Protein AF-A0A2N6VLC1-F1 (afdb_monomer)

Foldseek 3Di:
DVVVVVVVVVVVVCCCVPPPPNPVVCVVVVVVVVVVCPDVVNVVVVVVVCVVCVVCVVVVVVVCVVCVVVVVVVVVVVVVVVVVVVVVVVVVVVVVVVPDPDDDDDPPPPPDDPPPPDDDDDDDDD

Solvent-accessible surface area (backbone atoms only — not comparable to full-atom values): 7807 Å² total; per-residue (Å²): 114,69,73,57,54,55,49,52,52,49,49,54,54,49,44,62,77,67,41,91,74,42,74,76,56,45,62,64,48,46,59,54,47,53,59,53,62,69,34,67,73,47,47,58,51,48,52,57,47,47,57,61,43,65,80,38,43,69,63,48,52,50,54,43,66,72,44,44,61,65,50,49,54,55,50,48,54,54,45,54,55,48,50,49,51,50,52,48,54,50,48,56,53,50,58,63,66,72,72,69,90,82,80,92,73,81,96,74,77,85,81,72,76,82,73,77,91,66,88,88,81,85,83,83,88,133

Organism: NCBI:txid170994

Secondary structure (DSSP, 8-state):
-HHHHHHHHHHHHHHHHH-TTTTTTHHHHHHHHHHHHTSHHHHHHHHHHHHHHHHHHHHHHHHHHHHHHHHHHHHHHHHHHHHHHHHHHHHHHHHHHS----------------------------

pLDDT: mean 71.71, std 16.1, range [36.75, 90.88]

Radius of gyration: 28.07 Å; Cα contacts (8 Å, |Δi|>4): 5; chains: 1; bounding box: 86×46×47 Å

Mean predicted aligned error: 16.7 Å

Sequence (126 aa):
MKKRLVLLAGIGIGFVLGSRAGRQSYENLKRQATNLWNDPKVQDGIETAREQIGEKAPAVAQAVKDKAPVVVDKVKEATDAGVAKAKEATNDVKAKVENDPKSEVPDDVVSDPASPMDEEGPAPTK

Structure (mmCIF, N/CA/C/O backbone):
data_AF-A0A2N6VLC1-F1
#
_entry.id   AF-A0A2N6VLC1-F1
#
loop_
_atom_site.group_PDB
_atom_site.id
_atom_site.type_symbol
_atom_site.label_atom_id
_atom_site.label_alt_id
_atom_site.label_comp_id
_atom_site.label_asym_id
_atom_site.label_entity_id
_atom_site.label_seq_id
_atom_site.pdbx_PDB_ins_code
_atom_site.Cartn_x
_atom_site.Cartn_y
_atom_site.Cartn_z
_atom_site.occupancy
_atom_site.B_iso_or_equiv
_atom_site.auth_seq_id
_atom_site.auth_comp_id
_atom_site.auth_asym_id
_atom_site.auth_atom_id
_atom_site.pdbx_PDB_model_num
ATOM 1 N N . MET A 1 1 ? -17.628 5.639 -11.386 1.00 65.06 1 MET A N 1
ATOM 2 C CA . MET A 1 1 ? -16.384 6.179 -10.777 1.00 65.06 1 MET A CA 1
ATOM 3 C C . MET A 1 1 ? -15.671 5.180 -9.851 1.00 65.06 1 MET A C 1
ATOM 5 O O . MET A 1 1 ? -14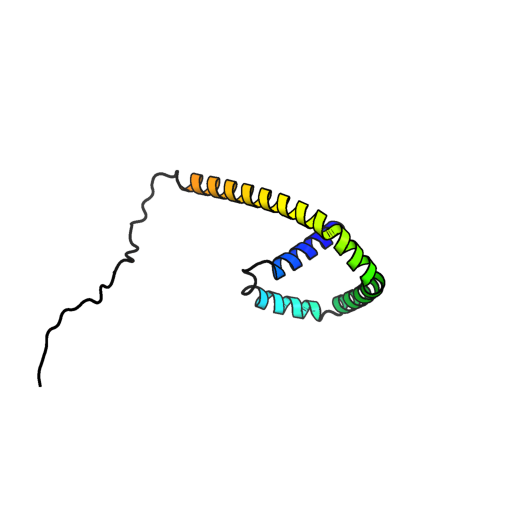.452 5.120 -9.885 1.00 65.06 1 MET A O 1
ATOM 9 N N . LYS A 1 2 ? -16.400 4.335 -9.101 1.00 67.19 2 LYS A N 1
ATOM 10 C CA . LYS A 1 2 ? -15.878 3.374 -8.099 1.00 67.19 2 LYS A CA 1
ATOM 11 C C . LYS A 1 2 ? -14.690 2.498 -8.563 1.00 67.19 2 LYS A C 1
ATOM 13 O O . LYS A 1 2 ? -13.716 2.368 -7.839 1.00 67.19 2 LYS A O 1
ATOM 18 N N . LYS A 1 3 ? -14.711 1.985 -9.803 1.00 82.38 3 LYS A N 1
ATOM 19 C CA . LYS A 1 3 ? -13.631 1.140 -10.366 1.00 82.38 3 LYS A CA 1
ATOM 20 C C . LYS A 1 3 ? -12.278 1.862 -10.498 1.00 82.38 3 LYS A C 1
ATOM 22 O O . LYS A 1 3 ? -11.238 1.236 -10.347 1.00 82.38 3 LYS A O 1
ATOM 27 N N . ARG A 1 4 ? -12.291 3.175 -10.764 1.00 83.31 4 ARG A N 1
ATOM 28 C CA . ARG A 1 4 ? -11.067 3.982 -10.914 1.00 83.31 4 ARG A CA 1
ATOM 29 C C . ARG A 1 4 ? -10.424 4.290 -9.564 1.00 83.31 4 ARG A C 1
ATOM 31 O O . ARG A 1 4 ? -9.209 4.270 -9.465 1.00 83.31 4 ARG A O 1
ATOM 38 N N . LEU A 1 5 ? -11.237 4.511 -8.529 1.00 87.06 5 LEU A N 1
ATOM 39 C CA . LEU A 1 5 ? -10.743 4.745 -7.169 1.00 87.06 5 LEU A CA 1
ATOM 40 C C . LEU A 1 5 ? -10.084 3.492 -6.586 1.00 87.06 5 LEU A C 1
ATOM 42 O O . LEU A 1 5 ? -9.005 3.593 -6.020 1.00 87.06 5 LEU A O 1
ATOM 46 N N . VAL A 1 6 ? -10.678 2.312 -6.796 1.00 86.19 6 VAL A N 1
ATOM 47 C CA . VAL A 1 6 ? -10.071 1.033 -6.382 1.00 86.19 6 VAL A CA 1
ATOM 48 C C . VAL A 1 6 ? -8.752 0.781 -7.119 1.00 86.19 6 VAL A C 1
ATOM 50 O O . VAL A 1 6 ? -7.780 0.360 -6.500 1.00 86.19 6 VAL A O 1
ATOM 53 N N . LEU A 1 7 ? -8.689 1.091 -8.420 1.00 88.56 7 LEU A N 1
ATOM 54 C CA . LEU A 1 7 ? -7.454 0.975 -9.198 1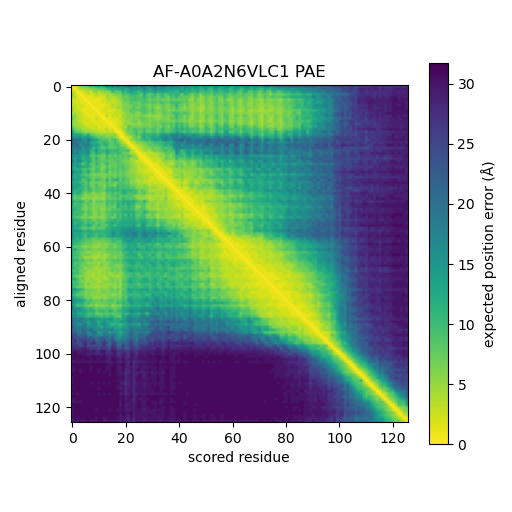.00 88.56 7 LEU A CA 1
ATOM 55 C C . LEU A 1 7 ? -6.362 1.928 -8.685 1.00 88.56 7 LEU A C 1
ATOM 57 O O . LEU A 1 7 ? -5.235 1.496 -8.476 1.00 88.56 7 LEU A O 1
ATOM 61 N N . LEU A 1 8 ? -6.693 3.199 -8.440 1.00 89.56 8 LEU A N 1
ATOM 62 C CA . LEU A 1 8 ? -5.747 4.182 -7.901 1.00 89.56 8 LEU A CA 1
ATOM 63 C C . LEU A 1 8 ? -5.272 3.816 -6.492 1.00 89.56 8 LEU A C 1
ATOM 65 O O . LEU A 1 8 ? -4.085 3.930 -6.208 1.00 89.56 8 LEU A O 1
ATOM 69 N N . ALA A 1 9 ? -6.170 3.328 -5.634 1.00 88.38 9 ALA A N 1
ATOM 70 C CA . ALA A 1 9 ? -5.810 2.834 -4.309 1.00 88.38 9 ALA A CA 1
ATOM 71 C C . ALA A 1 9 ? -4.852 1.632 -4.398 1.00 88.38 9 ALA A C 1
ATOM 73 O O . ALA A 1 9 ? -3.831 1.611 -3.715 1.00 88.38 9 ALA A O 1
ATOM 74 N N . GLY A 1 10 ? -5.133 0.673 -5.288 1.00 88.31 10 GLY A N 1
ATOM 75 C CA . GLY A 1 10 ? -4.261 -0.478 -5.537 1.00 88.31 10 GLY A CA 1
ATOM 76 C C . GLY A 1 10 ? -2.885 -0.081 -6.078 1.00 88.31 10 GLY A C 1
ATOM 77 O O . GLY A 1 10 ? -1.876 -0.601 -5.607 1.00 88.31 10 GLY A O 1
ATOM 78 N N . ILE A 1 11 ? -2.827 0.881 -7.005 1.00 88.88 11 ILE A N 1
ATOM 79 C CA . ILE A 1 11 ? -1.565 1.439 -7.516 1.00 88.88 11 ILE A CA 1
ATOM 80 C C . ILE A 1 11 ? -0.802 2.157 -6.401 1.00 88.88 11 ILE A C 1
ATOM 82 O O . ILE A 1 11 ? 0.400 1.958 -6.282 1.00 88.88 11 ILE A O 1
ATOM 86 N N . GLY A 1 12 ? -1.473 2.949 -5.561 1.00 87.06 12 GLY A N 1
ATOM 87 C CA . GLY A 1 12 ? -0.838 3.641 -4.437 1.00 87.06 12 GLY A CA 1
ATOM 88 C C . GLY A 1 12 ? -0.204 2.667 -3.444 1.00 87.06 12 GLY A C 1
ATOM 89 O O . GLY A 1 12 ? 0.966 2.814 -3.099 1.00 87.06 12 GLY A O 1
ATOM 90 N N . ILE A 1 13 ? -0.938 1.622 -3.053 1.00 85.81 13 ILE A N 1
ATOM 91 C CA . ILE A 1 13 ? -0.431 0.567 -2.162 1.00 85.81 13 ILE A CA 1
ATOM 92 C C . ILE A 1 13 ? 0.721 -0.199 -2.834 1.00 85.81 13 ILE A C 1
ATOM 94 O O . ILE A 1 13 ? 1.776 -0.383 -2.230 1.00 85.81 13 ILE A O 1
ATOM 98 N N . GLY A 1 14 ? 0.557 -0.602 -4.097 1.00 84.75 14 GLY A N 1
ATOM 99 C CA . GLY A 1 14 ? 1.580 -1.328 -4.852 1.00 84.75 14 GLY A CA 1
ATOM 100 C C . GLY A 1 14 ? 2.851 -0.512 -5.090 1.00 84.75 14 GLY A C 1
ATOM 101 O O . GLY A 1 14 ? 3.950 -1.052 -5.013 1.00 84.75 14 GLY A O 1
ATOM 102 N N . PHE A 1 15 ? 2.727 0.797 -5.312 1.00 82.00 15 PHE A N 1
ATOM 103 C CA . PHE A 1 15 ? 3.861 1.704 -5.458 1.00 82.00 15 PHE A CA 1
ATOM 104 C C . PHE A 1 15 ? 4.598 1.882 -4.133 1.00 82.00 15 PHE A C 1
ATOM 106 O O . PHE A 1 15 ? 5.821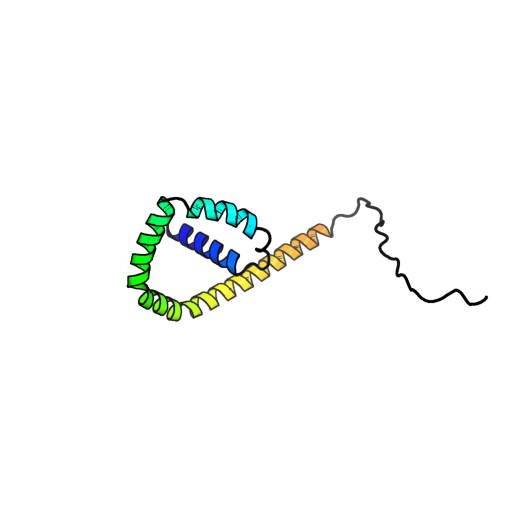 1.838 -4.114 1.00 82.00 15 PHE A O 1
ATOM 113 N N . VAL A 1 16 ? 3.892 2.019 -3.011 1.00 77.00 16 VAL A N 1
ATOM 114 C CA . VAL A 1 16 ? 4.537 2.145 -1.695 1.00 77.00 16 VAL A CA 1
ATOM 115 C C . VAL A 1 16 ? 5.301 0.870 -1.318 1.00 77.00 16 VAL A C 1
ATOM 117 O O . VAL A 1 16 ? 6.422 0.970 -0.824 1.00 77.00 16 VAL A O 1
ATOM 120 N N . LEU A 1 17 ? 4.749 -0.317 -1.600 1.00 81.19 17 LEU A N 1
ATOM 121 C CA . LEU A 1 17 ? 5.439 -1.588 -1.339 1.00 81.19 17 LEU A CA 1
ATOM 122 C C . LEU A 1 17 ? 6.523 -1.937 -2.377 1.00 81.19 17 LEU A C 1
ATOM 124 O O . LEU A 1 17 ? 7.492 -2.609 -2.032 1.00 81.19 17 LEU A O 1
ATOM 128 N N . GLY A 1 18 ? 6.369 -1.525 -3.639 1.00 74.38 18 GLY A N 1
ATOM 129 C CA . GLY A 1 18 ? 7.256 -1.911 -4.745 1.00 74.38 18 GLY A CA 1
ATOM 130 C C . GLY A 1 18 ? 8.312 -0.872 -5.132 1.00 74.38 18 GLY A C 1
ATOM 131 O O . GLY A 1 18 ? 9.296 -1.211 -5.791 1.00 74.38 18 GLY A O 1
ATOM 132 N N . SER A 1 19 ? 8.146 0.396 -4.748 1.00 72.00 19 SER A N 1
ATOM 133 C CA . SER A 1 19 ? 9.090 1.455 -5.111 1.00 72.00 19 SER A CA 1
ATOM 134 C C . SER A 1 19 ? 10.288 1.479 -4.162 1.00 72.00 19 SER A C 1
ATOM 136 O O . SER A 1 19 ? 10.203 1.777 -2.972 1.00 72.00 19 SER A O 1
ATOM 138 N N . ARG A 1 20 ? 11.472 1.224 -4.721 1.00 63.50 20 ARG A N 1
ATOM 139 C CA . ARG A 1 20 ? 12.743 1.270 -3.985 1.00 63.50 20 ARG A CA 1
ATOM 140 C C . ARG A 1 20 ? 13.117 2.680 -3.483 1.00 63.50 20 ARG A C 1
ATOM 142 O O . ARG A 1 20 ? 13.974 2.804 -2.615 1.00 63.50 20 ARG A O 1
ATOM 149 N N . ALA A 1 21 ? 12.453 3.725 -3.986 1.00 63.06 21 ALA A N 1
ATOM 150 C CA . ALA A 1 21 ? 12.682 5.134 -3.646 1.00 63.06 21 ALA A CA 1
ATOM 151 C C . ALA A 1 21 ? 11.790 5.679 -2.501 1.00 63.06 21 ALA A C 1
ATOM 153 O O . ALA A 1 21 ? 11.958 6.824 -2.087 1.00 63.06 21 ALA A O 1
ATOM 154 N N . GLY A 1 22 ? 10.861 4.887 -1.949 1.00 57.66 22 GLY A N 1
ATOM 155 C CA . GLY A 1 22 ? 9.836 5.383 -1.017 1.00 57.66 22 GLY A CA 1
ATOM 156 C C . GLY A 1 22 ? 10.318 5.843 0.369 1.00 57.66 22 GLY A C 1
ATOM 157 O O . GLY A 1 22 ? 9.564 6.503 1.082 1.00 57.66 22 GLY A O 1
ATOM 158 N N . ARG A 1 23 ? 11.557 5.539 0.783 1.00 68.94 23 ARG A N 1
ATOM 159 C CA . ARG A 1 23 ? 12.004 5.770 2.174 1.00 68.94 23 ARG A CA 1
ATOM 160 C C . ARG A 1 23 ? 12.043 7.240 2.599 1.00 68.94 23 ARG A C 1
ATOM 162 O O . ARG A 1 23 ? 11.793 7.521 3.763 1.00 68.94 23 ARG A O 1
ATOM 169 N N . GLN A 1 24 ? 12.321 8.169 1.687 1.00 61.97 24 GLN A N 1
ATOM 170 C CA . GLN A 1 24 ? 12.459 9.590 2.036 1.00 61.97 24 GLN A CA 1
ATOM 171 C C . GLN A 1 24 ? 11.104 10.317 2.110 1.00 61.97 24 GLN A C 1
ATOM 173 O O . GLN A 1 24 ? 10.927 11.241 2.898 1.00 61.97 24 GLN A O 1
ATOM 178 N N . SER A 1 25 ? 10.116 9.863 1.334 1.00 65.88 25 SER A N 1
ATOM 179 C CA . SER A 1 25 ? 8.750 10.406 1.333 1.00 65.88 25 SER A CA 1
ATOM 180 C C . SER A 1 25 ? 7.848 9.778 2.401 1.00 65.88 25 SER A C 1
ATOM 182 O O . SER A 1 25 ? 6.795 10.337 2.710 1.00 65.88 25 SER A O 1
ATOM 184 N N . TYR A 1 26 ? 8.264 8.651 2.991 1.00 63.97 26 TYR A N 1
ATOM 185 C CA . TYR A 1 26 ? 7.514 7.950 4.034 1.00 63.97 26 TYR A CA 1
ATOM 186 C C . TYR A 1 26 ? 7.292 8.817 5.275 1.00 63.97 26 TYR A C 1
ATOM 188 O O . TYR A 1 26 ? 6.211 8.771 5.842 1.00 63.97 26 TYR A O 1
ATOM 196 N N . GLU A 1 27 ? 8.262 9.644 5.675 1.00 69.88 27 GLU A N 1
ATOM 197 C CA . GLU A 1 27 ? 8.156 10.459 6.895 1.00 69.88 27 GLU A CA 1
ATOM 198 C C . GLU A 1 27 ? 7.119 11.587 6.767 1.00 69.88 27 GLU A C 1
ATOM 200 O O . GLU A 1 27 ? 6.296 11.800 7.663 1.00 69.88 27 GLU A O 1
ATOM 205 N N . ASN A 1 28 ? 7.086 12.266 5.616 1.00 68.44 28 ASN A N 1
ATOM 206 C CA . ASN A 1 28 ? 6.099 13.318 5.353 1.00 68.44 28 ASN A CA 1
ATOM 207 C C . ASN A 1 28 ? 4.703 12.732 5.126 1.00 68.44 28 ASN A C 1
ATOM 209 O O . ASN A 1 28 ? 3.713 13.264 5.633 1.00 68.44 28 ASN A O 1
ATOM 213 N N . LEU A 1 29 ? 4.629 11.599 4.424 1.00 72.38 29 LEU A N 1
ATOM 214 C CA . LEU A 1 29 ? 3.374 10.890 4.223 1.00 72.38 29 LEU A CA 1
ATOM 215 C C . LEU A 1 29 ? 2.855 10.299 5.535 1.00 72.38 29 LEU A C 1
ATOM 217 O O . LEU A 1 29 ? 1.658 10.337 5.768 1.00 72.38 29 LEU A O 1
ATOM 221 N N . LYS A 1 30 ? 3.731 9.832 6.430 1.00 73.25 30 LYS A N 1
ATOM 222 C CA . LYS A 1 30 ? 3.366 9.294 7.745 1.00 73.25 30 LYS A CA 1
ATOM 223 C C . LYS A 1 30 ? 2.689 10.344 8.612 1.00 73.25 30 LYS A C 1
ATOM 225 O O . LYS A 1 30 ? 1.667 10.038 9.205 1.00 73.25 30 LYS A O 1
ATOM 230 N N . ARG A 1 31 ? 3.182 11.587 8.653 1.00 77.25 31 ARG A N 1
ATOM 231 C CA . ARG A 1 31 ? 2.505 12.664 9.406 1.00 77.25 31 ARG A CA 1
ATOM 232 C C . ARG A 1 31 ? 1.089 12.928 8.887 1.00 77.25 31 ARG A C 1
ATOM 234 O O . ARG A 1 31 ? 0.159 13.046 9.679 1.00 77.25 31 ARG A O 1
ATOM 241 N N . GLN A 1 32 ? 0.918 12.978 7.568 1.00 78.94 32 GLN A N 1
ATOM 242 C CA . GLN A 1 32 ? -0.393 13.192 6.946 1.00 78.94 32 GLN A CA 1
ATOM 243 C C . GLN A 1 32 ? -1.310 11.971 7.098 1.00 78.94 32 GLN A C 1
ATOM 245 O O . GLN A 1 32 ? -2.492 12.117 7.396 1.00 78.94 32 GLN A O 1
ATOM 250 N N . ALA A 1 33 ? -0.753 10.768 6.966 1.00 80.56 33 ALA A N 1
ATOM 251 C CA . ALA A 1 33 ? -1.456 9.508 7.138 1.00 80.56 33 ALA A CA 1
ATOM 252 C C . ALA A 1 33 ? -1.917 9.319 8.582 1.00 80.56 33 ALA A C 1
ATOM 254 O O . ALA A 1 33 ? -3.054 8.922 8.782 1.00 80.56 33 ALA A O 1
ATOM 255 N N . THR A 1 34 ? -1.099 9.655 9.583 1.00 78.50 34 THR A N 1
ATOM 256 C CA . THR A 1 34 ? -1.491 9.591 10.999 1.00 78.50 34 THR A CA 1
ATOM 257 C C . THR A 1 34 ? -2.650 10.538 11.296 1.00 78.50 34 THR A C 1
ATOM 259 O O . THR A 1 34 ? -3.596 10.146 11.971 1.00 78.50 34 THR A O 1
ATOM 262 N N . ASN A 1 35 ? -2.626 11.764 10.764 1.00 79.75 35 ASN A N 1
ATOM 263 C CA . ASN A 1 35 ? -3.745 12.696 10.938 1.00 79.75 35 ASN A CA 1
ATOM 264 C C . ASN A 1 35 ? -5.030 12.172 10.287 1.00 79.75 35 ASN A C 1
ATOM 266 O O . ASN A 1 35 ? -6.094 12.271 10.887 1.00 79.75 35 ASN A O 1
ATOM 270 N N . LEU A 1 36 ? -4.929 11.570 9.100 1.00 83.50 36 LEU A N 1
ATOM 271 C CA . LEU A 1 36 ? -6.074 10.975 8.413 1.00 83.50 36 LEU A CA 1
ATOM 272 C C . LEU A 1 36 ? -6.574 9.694 9.105 1.00 83.50 36 LEU A C 1
ATOM 274 O O . LEU A 1 36 ? -7.771 9.443 9.144 1.00 83.50 36 LEU A O 1
ATOM 278 N N . TRP A 1 37 ? -5.674 8.900 9.686 1.00 82.56 37 TRP A N 1
ATOM 279 C CA . TRP A 1 37 ? -5.993 7.667 10.412 1.00 82.56 37 TRP A CA 1
ATOM 280 C C . TRP A 1 37 ? -6.718 7.930 11.740 1.00 82.56 37 TRP A C 1
ATOM 282 O O . TRP A 1 37 ? -7.495 7.097 12.202 1.00 82.56 37 TRP A O 1
ATOM 292 N N . ASN A 1 38 ? -6.480 9.093 12.351 1.00 82.88 38 ASN A N 1
ATOM 293 C CA . ASN A 1 38 ? -7.157 9.518 13.577 1.00 82.88 38 ASN A CA 1
ATOM 294 C C . ASN A 1 38 ? -8.557 10.117 13.334 1.00 82.88 38 ASN A C 1
ATOM 296 O O . ASN A 1 38 ? -9.244 10.425 14.304 1.00 82.88 38 ASN A O 1
ATOM 300 N N . ASP A 1 39 ? -8.996 10.291 12.081 1.00 87.00 39 ASP A N 1
ATOM 301 C CA . ASP A 1 39 ? -10.341 10.792 11.780 1.00 87.00 39 ASP A CA 1
ATOM 302 C C . ASP A 1 39 ? -11.396 9.699 12.067 1.00 87.00 39 ASP A C 1
ATOM 304 O O . ASP A 1 39 ? -11.263 8.577 11.560 1.00 87.00 39 ASP A O 1
ATOM 308 N N . PRO A 1 40 ? -12.464 9.990 12.839 1.00 79.88 40 PRO A N 1
ATOM 309 C CA . PRO A 1 40 ? -13.517 9.018 13.148 1.00 79.88 40 PRO A CA 1
ATOM 310 C C . PRO A 1 40 ? -14.174 8.424 11.893 1.00 79.88 40 PRO A C 1
ATOM 312 O O . PRO A 1 40 ? -14.515 7.245 11.873 1.00 79.88 40 PRO A O 1
ATOM 315 N N . LYS A 1 41 ? -14.255 9.178 10.787 1.00 82.31 41 LYS A N 1
ATOM 316 C CA . LYS A 1 41 ? -14.826 8.679 9.523 1.00 82.31 41 LYS A CA 1
ATOM 317 C C . LYS A 1 41 ? -14.004 7.555 8.898 1.00 82.31 41 LYS A C 1
ATOM 319 O O . LYS A 1 41 ? -14.543 6.732 8.159 1.00 82.31 41 LYS A O 1
ATOM 324 N N . VAL A 1 42 ? -12.696 7.536 9.146 1.00 82.00 42 VAL A N 1
ATOM 325 C CA . VAL A 1 42 ? -11.803 6.485 8.648 1.00 82.00 42 VAL A CA 1
ATOM 326 C C . VAL A 1 42 ? -11.914 5.237 9.521 1.00 82.00 42 VAL A C 1
ATOM 328 O O . VAL A 1 42 ? -11.873 4.131 8.990 1.00 82.00 42 VAL A O 1
ATOM 331 N N . GLN A 1 43 ? -12.133 5.395 10.827 1.00 83.50 43 GLN A N 1
ATOM 332 C CA . GLN A 1 43 ? -12.328 4.276 11.753 1.00 83.50 43 GLN A CA 1
ATOM 333 C C . GLN A 1 43 ? -13.632 3.522 11.462 1.00 83.50 43 GLN A C 1
ATOM 335 O O . GLN A 1 43 ? -13.580 2.309 11.253 1.00 83.50 43 GLN A O 1
ATOM 340 N N . ASP A 1 44 ? -14.748 4.239 11.296 1.00 82.62 44 ASP A N 1
ATOM 341 C CA . ASP A 1 44 ? -16.051 3.649 10.941 1.00 82.62 44 ASP A CA 1
ATOM 342 C C . ASP A 1 44 ? -15.995 2.906 9.593 1.00 82.62 44 ASP A C 1
ATOM 344 O O . ASP A 1 44 ? -16.547 1.814 9.413 1.00 82.62 44 ASP A O 1
ATOM 348 N N . GLY A 1 45 ? -15.279 3.488 8.624 1.00 82.19 45 GLY A N 1
ATOM 349 C CA . GLY A 1 45 ? -15.064 2.881 7.313 1.00 82.19 45 GLY A CA 1
ATOM 350 C C . GLY A 1 45 ? -14.208 1.613 7.372 1.00 82.19 45 GLY A C 1
ATOM 351 O O . GLY A 1 45 ? -14.472 0.665 6.630 1.00 82.19 45 GLY A O 1
ATOM 352 N N . ILE A 1 46 ? -13.204 1.568 8.254 1.00 82.81 46 ILE A N 1
ATOM 353 C CA . ILE A 1 46 ? -12.359 0.385 8.469 1.00 82.81 46 ILE A CA 1
ATOM 354 C C . ILE A 1 46 ? -13.137 -0.721 9.180 1.00 82.81 46 ILE A C 1
ATOM 356 O O . ILE A 1 46 ? -12.978 -1.882 8.808 1.00 82.81 46 ILE A O 1
ATOM 360 N N . GLU A 1 47 ? -13.957 -0.395 10.175 1.00 81.44 47 GLU A N 1
ATOM 361 C CA . GLU A 1 47 ? -14.764 -1.374 10.908 1.00 81.44 47 GLU A CA 1
ATOM 362 C C . GLU A 1 47 ? -15.786 -2.045 9.982 1.00 81.44 47 G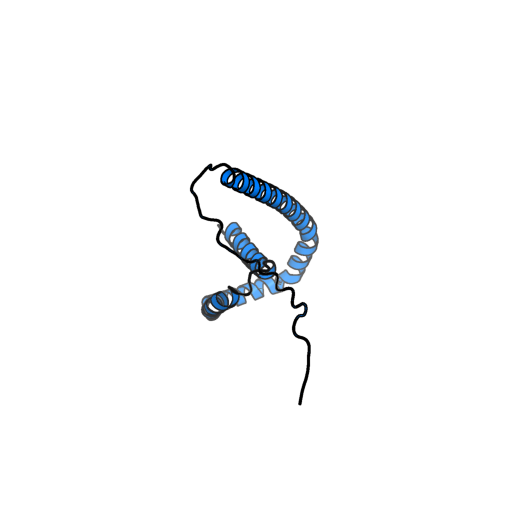LU A C 1
ATOM 364 O O . GLU A 1 47 ? -15.770 -3.267 9.828 1.00 81.44 47 GLU A O 1
ATOM 369 N N . THR A 1 48 ? -16.531 -1.242 9.216 1.00 79.62 48 THR A N 1
ATOM 370 C CA . THR A 1 48 ? -17.467 -1.741 8.194 1.00 79.62 48 THR A CA 1
ATOM 371 C C . THR A 1 48 ? -16.752 -2.594 7.139 1.00 79.62 48 THR A C 1
ATOM 373 O O . THR A 1 48 ? -17.242 -3.642 6.712 1.00 79.62 48 THR A O 1
ATOM 376 N N . ALA A 1 49 ? -15.563 -2.169 6.700 1.00 79.44 49 ALA A N 1
ATOM 377 C CA . ALA A 1 49 ? -14.771 -2.938 5.747 1.00 79.44 49 ALA A CA 1
ATOM 378 C C . ALA A 1 49 ? -14.244 -4.246 6.358 1.00 79.44 49 ALA A C 1
ATOM 380 O O . ALA A 1 49 ? -14.209 -5.260 5.664 1.00 79.44 49 ALA A O 1
ATOM 381 N N . ARG A 1 50 ? -13.848 -4.258 7.636 1.00 79.38 50 ARG A N 1
ATOM 382 C CA . ARG A 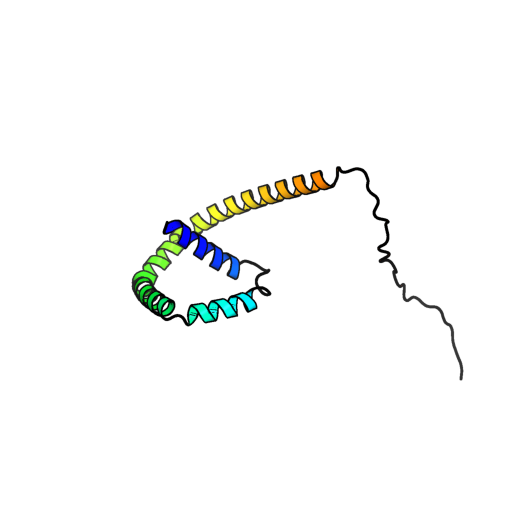1 50 ? -13.377 -5.461 8.340 1.00 79.38 50 ARG A CA 1
ATOM 383 C C . ARG A 1 50 ? -14.465 -6.513 8.456 1.00 79.38 50 ARG A C 1
ATOM 385 O O . ARG A 1 50 ? -14.160 -7.678 8.221 1.00 79.38 50 ARG A O 1
ATOM 392 N N . GLU A 1 51 ? -15.699 -6.124 8.751 1.00 79.69 51 GLU A N 1
ATOM 393 C CA . GLU A 1 51 ? -16.837 -7.050 8.786 1.00 79.69 51 GLU A CA 1
ATOM 394 C C . GLU A 1 51 ? -17.074 -7.678 7.406 1.00 79.69 51 GLU A C 1
ATOM 396 O O . GLU A 1 51 ? -17.093 -8.901 7.259 1.00 79.69 51 GLU A O 1
ATOM 401 N N . GLN A 1 52 ? -17.114 -6.853 6.355 1.00 74.56 52 GLN A N 1
ATOM 402 C CA . GLN A 1 52 ? -17.318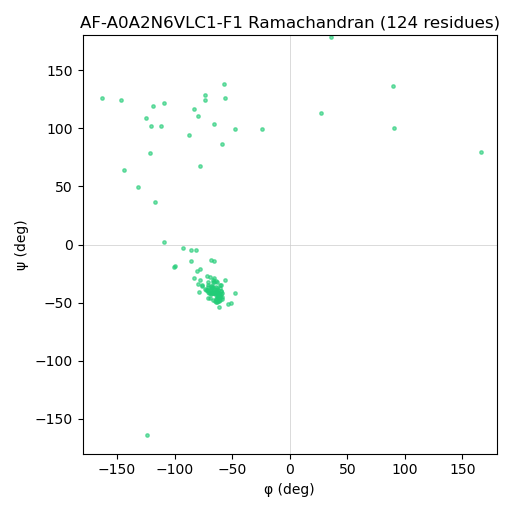 -7.323 4.981 1.00 74.56 52 GLN A CA 1
ATOM 403 C C . GLN A 1 52 ? -16.160 -8.178 4.444 1.00 74.56 52 GLN A C 1
ATOM 405 O O . GLN A 1 52 ? -16.372 -9.073 3.620 1.00 74.56 52 GLN A O 1
ATOM 410 N N . ILE A 1 53 ? -14.929 -7.906 4.880 1.00 74.50 53 ILE A N 1
ATOM 411 C CA . ILE A 1 53 ? -13.742 -8.680 4.505 1.00 74.50 53 ILE A CA 1
ATOM 412 C C . ILE A 1 53 ? -13.670 -9.976 5.313 1.00 74.50 53 ILE A C 1
ATOM 414 O O . ILE A 1 53 ? -13.346 -11.007 4.733 1.00 74.50 53 ILE A O 1
ATOM 418 N N . GLY A 1 54 ? -13.985 -9.957 6.609 1.00 76.06 54 GLY A N 1
ATOM 419 C CA . GLY A 1 54 ? -13.917 -11.124 7.492 1.00 76.06 54 GLY A CA 1
ATOM 420 C C . GLY A 1 54 ? -14.825 -12.262 7.029 1.00 76.06 54 GLY A C 1
ATOM 421 O O . GLY A 1 54 ? -14.387 -13.408 6.949 1.00 76.06 54 GLY A O 1
ATOM 422 N N . GLU A 1 55 ? -16.047 -11.940 6.608 1.00 75.81 55 GLU A N 1
ATOM 423 C CA . GLU A 1 55 ? -17.004 -12.931 6.101 1.00 75.81 55 GLU A CA 1
ATOM 424 C C . GLU A 1 55 ? -16.630 -13.489 4.720 1.00 75.81 55 GLU A C 1
ATOM 426 O O . GLU A 1 55 ? -16.993 -14.613 4.371 1.00 75.81 55 GLU A O 1
ATOM 431 N N . LYS A 1 56 ? -15.895 -12.717 3.908 1.00 74.69 56 LYS A N 1
ATOM 432 C CA . LYS A 1 56 ? -15.548 -13.091 2.525 1.00 74.69 56 LYS A CA 1
ATOM 433 C C . LYS A 1 56 ? -14.079 -13.445 2.335 1.00 74.69 56 LYS A C 1
ATOM 435 O O . LYS A 1 56 ? -13.686 -13.790 1.222 1.00 74.69 56 LYS A O 1
ATOM 440 N N . ALA A 1 57 ? -13.285 -13.427 3.400 1.00 78.31 57 ALA A N 1
ATOM 441 C CA . ALA A 1 57 ? -11.852 -13.685 3.381 1.00 78.31 57 ALA A CA 1
ATOM 442 C C . ALA A 1 57 ? -11.470 -14.987 2.650 1.00 78.31 57 ALA A C 1
ATOM 444 O O . ALA A 1 57 ? -10.638 -14.911 1.743 1.00 78.31 57 ALA A O 1
ATOM 445 N N . PRO A 1 58 ? -12.073 -16.162 2.935 1.00 80.50 58 PRO A N 1
ATOM 446 C CA . PRO A 1 58 ? -11.708 -17.392 2.231 1.00 80.50 58 PRO A CA 1
ATOM 447 C C . PRO A 1 58 ? -12.108 -17.368 0.748 1.00 80.50 58 PRO A C 1
ATOM 449 O O . PRO A 1 58 ? -11.344 -17.825 -0.100 1.00 80.50 58 PRO A O 1
ATOM 452 N N . ALA A 1 59 ? -13.260 -16.781 0.410 1.00 82.12 59 ALA A N 1
ATOM 453 C CA . ALA A 1 59 ? -13.720 -16.661 -0.975 1.00 82.12 59 ALA A CA 1
ATOM 454 C C . ALA A 1 59 ? -12.843 -15.696 -1.793 1.00 82.12 59 ALA A C 1
ATOM 456 O O . ALA A 1 59 ? -12.532 -15.962 -2.953 1.00 82.12 59 ALA A O 1
ATOM 457 N N . VAL A 1 60 ? -12.402 -14.594 -1.183 1.00 81.69 60 VAL A N 1
ATOM 458 C CA . VAL A 1 60 ? -11.464 -13.644 -1.792 1.00 81.69 60 VAL A CA 1
ATOM 459 C C . VAL A 1 60 ? -10.088 -14.285 -1.946 1.00 81.69 60 VAL A C 1
ATOM 461 O O . VAL A 1 60 ? -9.490 -14.160 -3.009 1.00 81.69 60 VAL A O 1
ATOM 464 N N . ALA A 1 61 ? -9.602 -15.022 -0.946 1.00 82.56 61 ALA A N 1
ATOM 465 C CA . ALA A 1 61 ? -8.322 -15.722 -1.026 1.00 82.56 61 ALA A CA 1
ATOM 466 C C . ALA A 1 61 ? -8.300 -16.763 -2.156 1.00 82.56 61 ALA A C 1
ATOM 468 O O . ALA A 1 61 ? -7.336 -16.811 -2.919 1.00 82.56 61 ALA A O 1
ATOM 469 N N . GLN A 1 62 ? -9.368 -17.552 -2.312 1.00 83.94 62 GLN A N 1
ATOM 470 C CA . GLN A 1 62 ? -9.498 -18.498 -3.425 1.00 83.94 62 GLN A CA 1
ATOM 471 C C . GLN A 1 62 ? -9.578 -17.775 -4.774 1.00 83.94 62 GLN A C 1
ATOM 473 O O . GLN A 1 62 ? -8.790 -18.062 -5.670 1.00 83.94 62 GLN A O 1
ATOM 478 N N . ALA A 1 63 ? -10.433 -16.755 -4.891 1.00 84.75 63 ALA A N 1
ATOM 479 C CA . ALA A 1 63 ? -10.562 -15.979 -6.123 1.00 84.75 63 ALA A CA 1
ATOM 480 C C . ALA A 1 63 ? -9.252 -15.285 -6.533 1.00 84.75 63 ALA A C 1
ATOM 482 O O . ALA A 1 63 ? -8.962 -15.167 -7.724 1.00 84.75 63 ALA A O 1
ATOM 483 N N . VAL A 1 64 ? -8.456 -14.831 -5.561 1.00 85.56 64 VAL A N 1
ATOM 484 C CA . VAL A 1 64 ? -7.114 -14.297 -5.803 1.00 85.56 64 VAL A CA 1
ATOM 485 C C . VAL A 1 64 ? -6.179 -15.415 -6.244 1.00 85.56 64 VAL A C 1
ATOM 487 O O . VAL A 1 64 ? -5.494 -15.231 -7.237 1.00 85.56 64 VAL A O 1
ATOM 490 N N . LYS A 1 65 ? -6.165 -16.578 -5.591 1.00 89.06 65 LYS A N 1
ATOM 491 C CA . LYS A 1 65 ? -5.278 -17.690 -5.966 1.00 89.06 65 LYS A CA 1
ATOM 492 C C . LYS A 1 65 ? -5.512 -18.174 -7.402 1.00 89.06 65 LYS A C 1
ATOM 494 O O . LYS A 1 65 ? -4.545 -18.398 -8.123 1.00 89.06 65 LYS A O 1
ATOM 499 N N . ASP A 1 66 ? -6.769 -18.250 -7.827 1.00 89.88 66 ASP A N 1
ATOM 500 C CA . ASP A 1 66 ? -7.131 -18.725 -9.166 1.00 89.88 66 ASP A CA 1
ATOM 501 C C . ASP A 1 66 ? -6.865 -17.677 -10.257 1.00 89.88 66 ASP A C 1
ATOM 503 O O . ASP A 1 66 ? -6.499 -18.016 -11.383 1.00 89.88 66 ASP A O 1
ATOM 507 N N . LYS A 1 67 ? -7.044 -16.385 -9.946 1.00 86.94 67 LYS A N 1
ATOM 508 C CA . LYS A 1 67 ? -6.953 -15.297 -10.940 1.00 86.94 67 LYS A CA 1
ATOM 509 C C . LYS A 1 67 ? -5.634 -14.536 -10.917 1.00 86.94 67 LYS A C 1
ATOM 511 O O . LYS A 1 67 ? -5.309 -13.883 -11.906 1.00 86.94 67 LYS A O 1
ATOM 516 N N . ALA A 1 68 ? -4.874 -14.619 -9.830 1.00 89.69 68 ALA A N 1
ATOM 517 C CA . ALA A 1 68 ? -3.565 -13.995 -9.703 1.00 89.69 68 ALA A CA 1
ATOM 518 C C . ALA A 1 68 ? -2.609 -14.376 -10.838 1.00 89.69 68 ALA A C 1
ATOM 520 O O . ALA A 1 68 ? -2.098 -13.440 -11.443 1.00 89.69 68 ALA A O 1
ATOM 521 N N . PRO A 1 69 ? -2.382 -15.660 -11.191 1.00 89.69 69 PRO A N 1
ATOM 522 C CA . PRO A 1 69 ? -1.405 -15.996 -12.231 1.00 89.69 69 PRO A CA 1
ATOM 523 C C . PRO A 1 69 ? -1.741 -15.335 -13.576 1.00 89.69 69 PRO A C 1
ATOM 525 O O . PRO A 1 69 ? -0.912 -14.632 -14.140 1.00 89.69 69 PRO A O 1
ATOM 528 N N . VAL A 1 70 ? -3.003 -15.415 -14.010 1.00 89.19 70 VAL A N 1
ATOM 529 C CA . VAL A 1 70 ? -3.471 -14.822 -15.277 1.00 89.19 70 VAL A CA 1
ATOM 530 C C . VAL A 1 70 ? -3.326 -13.294 -15.294 1.00 89.19 70 VAL A C 1
ATOM 532 O O . VAL A 1 70 ? -2.989 -12.697 -16.317 1.00 89.19 70 VAL A O 1
ATOM 535 N N . VAL A 1 71 ? -3.600 -12.635 -14.164 1.00 88.31 71 VAL A N 1
ATOM 536 C CA . VAL A 1 71 ? -3.456 -11.177 -14.042 1.00 88.31 71 VAL A CA 1
ATOM 537 C C . VAL A 1 71 ? -1.982 -10.781 -14.000 1.00 88.31 71 VAL A C 1
ATOM 539 O O . VAL A 1 71 ? -1.613 -9.790 -14.624 1.00 88.31 71 VAL A O 1
ATOM 542 N N . VAL A 1 72 ? -1.142 -11.551 -13.309 1.00 88.31 72 VAL A N 1
ATOM 543 C CA . VAL A 1 72 ? 0.302 -11.315 -13.217 1.00 88.31 72 VAL A CA 1
ATOM 544 C C . VAL A 1 72 ? 0.955 -11.432 -14.590 1.00 88.31 72 VAL A C 1
ATOM 546 O O . VAL A 1 72 ? 1.700 -10.528 -14.959 1.00 88.31 72 VAL A O 1
ATOM 549 N N . ASP A 1 73 ? 0.625 -12.456 -15.379 1.00 90.88 73 ASP A N 1
ATOM 550 C CA . ASP A 1 73 ? 1.166 -12.624 -16.735 1.00 90.88 73 ASP A CA 1
ATOM 551 C C . ASP A 1 73 ? 0.799 -11.440 -17.640 1.00 90.88 73 ASP A C 1
ATOM 553 O O . ASP A 1 73 ? 1.658 -10.850 -18.297 1.00 90.88 73 ASP A O 1
ATOM 557 N N . LYS A 1 74 ? -0.466 -11.008 -17.599 1.00 86.44 74 LYS A N 1
ATOM 558 C CA . LYS A 1 74 ? -0.949 -9.881 -18.407 1.00 86.44 74 LYS A CA 1
ATOM 559 C C . LYS A 1 74 ? -0.356 -8.537 -17.977 1.00 86.44 74 LYS A C 1
ATOM 561 O O . LYS A 1 74 ? -0.105 -7.668 -18.811 1.00 86.44 74 LYS A O 1
ATOM 566 N N . VAL A 1 75 ? -0.137 -8.348 -16.676 1.00 87.88 75 VAL A N 1
ATOM 567 C CA . VAL A 1 75 ? 0.528 -7.154 -16.134 1.00 87.88 75 VAL A CA 1
ATOM 568 C C . VAL A 1 75 ? 2.012 -7.162 -16.481 1.00 87.88 75 VAL A C 1
ATOM 570 O O . VAL A 1 75 ? 2.551 -6.100 -16.785 1.00 87.88 75 VAL A O 1
ATOM 573 N N . LYS A 1 76 ? 2.667 -8.327 -16.480 1.00 88.06 76 LYS A N 1
ATOM 574 C CA . LYS A 1 76 ? 4.071 -8.467 -16.870 1.00 88.06 76 LYS A CA 1
ATOM 575 C C . LYS A 1 76 ? 4.273 -8.080 -18.333 1.00 88.06 76 LYS A C 1
ATOM 577 O O . LYS A 1 76 ? 5.076 -7.197 -18.599 1.00 88.06 76 LYS A O 1
ATOM 582 N N . GLU A 1 77 ? 3.455 -8.610 -19.239 1.00 86.88 77 GLU A N 1
ATOM 583 C CA . GLU A 1 77 ? 3.493 -8.251 -20.664 1.00 86.88 77 GLU A CA 1
ATOM 584 C C . GLU A 1 77 ? 3.263 -6.744 -20.893 1.00 86.88 77 GLU A C 1
ATOM 586 O O . GLU A 1 77 ? 4.016 -6.085 -21.611 1.00 86.88 77 GLU A O 1
ATOM 591 N N . ALA A 1 78 ? 2.263 -6.159 -20.222 1.00 86.50 78 ALA A N 1
ATOM 592 C CA . ALA A 1 78 ? 1.995 -4.723 -20.301 1.00 86.50 78 ALA A CA 1
ATOM 593 C C . ALA A 1 78 ? 3.126 -3.871 -19.694 1.00 86.50 78 ALA A C 1
ATOM 595 O O . ALA A 1 78 ? 3.390 -2.762 -20.165 1.00 86.50 78 ALA A O 1
ATOM 596 N N . THR A 1 79 ? 3.800 -4.384 -18.663 1.00 85.94 79 THR A N 1
ATOM 597 C CA . THR A 1 79 ? 4.958 -3.734 -18.042 1.00 85.94 79 THR A CA 1
ATOM 598 C C . THR A 1 79 ? 6.158 -3.782 -18.975 1.00 85.94 79 THR A C 1
ATOM 600 O O . THR A 1 79 ? 6.767 -2.742 -19.197 1.00 85.94 79 THR A O 1
ATOM 603 N N . ASP A 1 80 ? 6.462 -4.927 -19.584 1.00 88.31 80 ASP A N 1
ATOM 604 C CA . ASP A 1 80 ? 7.568 -5.072 -20.535 1.00 88.31 80 ASP A CA 1
ATOM 605 C C . ASP A 1 80 ? 7.364 -4.172 -21.767 1.00 88.31 80 ASP A C 1
ATOM 607 O O . ASP A 1 80 ? 8.279 -3.449 -22.170 1.00 88.31 80 ASP A O 1
ATOM 611 N N . ALA A 1 81 ? 6.140 -4.106 -22.302 1.00 86.38 81 ALA A N 1
ATOM 612 C CA . ALA A 1 81 ? 5.787 -3.186 -23.385 1.00 86.38 81 ALA A CA 1
ATOM 613 C C . ALA A 1 81 ? 5.888 -1.704 -22.965 1.00 86.38 81 ALA A C 1
ATOM 615 O O . ALA A 1 81 ? 6.342 -0.858 -23.740 1.00 86.38 81 ALA A O 1
ATOM 616 N N . GLY A 1 82 ? 5.486 -1.378 -21.733 1.00 85.19 82 GLY A N 1
ATOM 617 C CA . GLY A 1 82 ? 5.616 -0.036 -21.164 1.00 85.19 82 GLY A CA 1
ATOM 618 C C . GLY A 1 82 ? 7.073 0.372 -20.939 1.00 85.19 82 GLY A C 1
ATOM 619 O O . GLY A 1 82 ? 7.443 1.504 -21.238 1.00 85.19 82 GLY A O 1
ATOM 620 N N . VAL A 1 83 ? 7.915 -0.554 -20.476 1.00 83.75 83 VAL A N 1
ATOM 621 C CA . VAL A 1 83 ? 9.358 -0.358 -20.280 1.00 83.75 83 VAL A CA 1
ATOM 622 C C . VAL A 1 83 ? 10.073 -0.206 -21.621 1.00 83.75 83 VAL A C 1
ATOM 624 O O . VAL A 1 83 ? 10.946 0.651 -21.733 1.00 83.75 83 VAL A O 1
ATOM 627 N N . ALA A 1 84 ? 9.689 -0.969 -22.648 1.00 84.06 84 ALA A N 1
ATOM 628 C CA . ALA A 1 84 ? 10.217 -0.810 -24.002 1.00 84.06 84 ALA A CA 1
ATOM 629 C C . ALA A 1 84 ? 9.889 0.579 -24.573 1.00 84.06 84 ALA A C 1
ATOM 631 O O . ALA A 1 84 ? 10.800 1.290 -24.990 1.00 84.06 84 ALA A O 1
ATOM 632 N N . LYS A 1 85 ? 8.625 1.018 -24.482 1.00 80.62 85 LYS A N 1
ATOM 633 C CA . LYS A 1 85 ? 8.219 2.372 -24.898 1.00 80.62 85 LYS A CA 1
ATOM 634 C C . LYS A 1 85 ? 8.879 3.478 -24.083 1.00 80.62 85 LYS A C 1
ATOM 636 O O . LYS A 1 85 ? 9.216 4.520 -24.633 1.00 80.62 85 LYS A O 1
ATOM 641 N N . ALA A 1 86 ? 9.062 3.273 -22.781 1.00 80.00 86 ALA A N 1
ATOM 642 C CA . ALA A 1 86 ? 9.771 4.225 -21.937 1.00 80.00 86 ALA A CA 1
ATOM 643 C C . ALA A 1 86 ? 11.247 4.325 -22.341 1.00 80.00 86 ALA A C 1
ATOM 645 O O . ALA A 1 86 ? 11.763 5.433 -22.437 1.00 80.00 86 ALA A O 1
ATOM 646 N N . LYS A 1 87 ? 11.904 3.193 -22.638 1.00 79.31 87 LYS A N 1
ATOM 647 C CA . LYS A 1 87 ? 13.283 3.164 -23.146 1.00 79.31 87 LYS A CA 1
ATOM 648 C C . LYS A 1 87 ? 13.417 3.839 -24.511 1.00 79.31 87 LYS A C 1
ATOM 650 O O . LYS A 1 87 ? 14.372 4.583 -24.713 1.00 79.31 87 LYS A O 1
ATOM 655 N N . GLU A 1 88 ? 12.470 3.606 -25.415 1.00 76.38 88 GLU A N 1
ATOM 656 C CA . GLU A 1 88 ? 12.408 4.245 -26.734 1.00 76.38 88 GLU A CA 1
ATOM 657 C C . GLU A 1 88 ? 12.265 5.765 -26.587 1.00 76.38 88 GLU A C 1
ATOM 659 O O . GLU A 1 88 ? 13.166 6.496 -26.980 1.00 76.38 88 GLU A O 1
ATOM 664 N N . ALA A 1 89 ? 11.263 6.232 -25.834 1.00 78.44 89 ALA A N 1
ATOM 665 C CA . ALA A 1 89 ? 11.068 7.655 -25.565 1.00 78.44 89 ALA A CA 1
ATOM 666 C C . ALA A 1 89 ? 12.268 8.309 -24.852 1.00 78.44 89 ALA A C 1
ATOM 668 O O . ALA A 1 89 ? 12.589 9.463 -25.125 1.00 78.44 89 ALA A O 1
ATOM 669 N N . THR A 1 90 ? 12.971 7.599 -23.961 1.00 76.56 90 THR A N 1
ATOM 670 C CA . THR A 1 90 ? 14.212 8.122 -23.365 1.00 76.56 90 THR A CA 1
ATOM 671 C C . THR A 1 90 ? 15.375 8.185 -24.355 1.00 76.56 90 THR A C 1
ATOM 673 O O . THR A 1 90 ? 16.192 9.095 -24.245 1.00 76.56 90 THR A O 1
ATOM 676 N N . ASN A 1 91 ? 15.455 7.269 -25.327 1.00 76.31 91 ASN A N 1
ATOM 677 C CA . ASN A 1 91 ? 16.460 7.318 -26.391 1.00 76.31 91 ASN A CA 1
ATOM 678 C C . ASN A 1 91 ? 16.150 8.424 -27.408 1.00 76.31 91 ASN A C 1
ATOM 680 O O . ASN A 1 91 ? 17.074 9.124 -27.804 1.00 76.31 91 ASN A O 1
ATOM 684 N N . ASP A 1 92 ? 14.883 8.651 -27.761 1.00 72.19 92 ASP A N 1
ATOM 685 C CA . ASP A 1 92 ? 14.468 9.774 -28.615 1.00 72.19 92 ASP A CA 1
ATOM 686 C C . ASP A 1 92 ? 14.735 11.129 -27.947 1.00 72.19 92 ASP A C 1
ATOM 688 O O . ASP A 1 92 ? 15.202 12.071 -28.589 1.00 72.19 92 ASP A O 1
ATOM 692 N N . VAL A 1 93 ? 14.500 11.233 -26.634 1.00 67.94 93 VAL A N 1
ATOM 693 C CA . VAL A 1 93 ? 14.854 12.430 -25.857 1.00 67.94 93 VAL A CA 1
ATOM 694 C C . VAL A 1 93 ? 16.373 12.607 -25.790 1.00 67.94 93 VAL A C 1
ATOM 696 O O . VAL A 1 93 ? 16.853 13.723 -25.969 1.00 67.94 93 VAL A O 1
ATOM 699 N N . LYS A 1 94 ? 17.146 11.530 -25.598 1.00 67.25 94 LYS A N 1
ATOM 700 C CA . LYS A 1 94 ? 18.616 11.585 -25.590 1.00 67.25 94 LYS A CA 1
ATOM 701 C C . LYS A 1 94 ? 19.191 11.974 -26.959 1.00 67.25 94 LYS A C 1
ATOM 703 O O . LYS A 1 94 ? 20.062 12.832 -27.019 1.00 67.25 94 LYS A O 1
ATOM 708 N N . ALA A 1 95 ? 18.651 11.432 -28.049 1.00 58.88 95 ALA A N 1
ATOM 709 C CA . ALA A 1 95 ? 19.052 11.764 -29.416 1.00 58.88 95 ALA A CA 1
ATOM 710 C C . ALA A 1 95 ? 18.697 13.210 -29.804 1.00 58.88 95 ALA A C 1
ATOM 712 O O . ALA A 1 95 ? 19.414 13.839 -30.579 1.00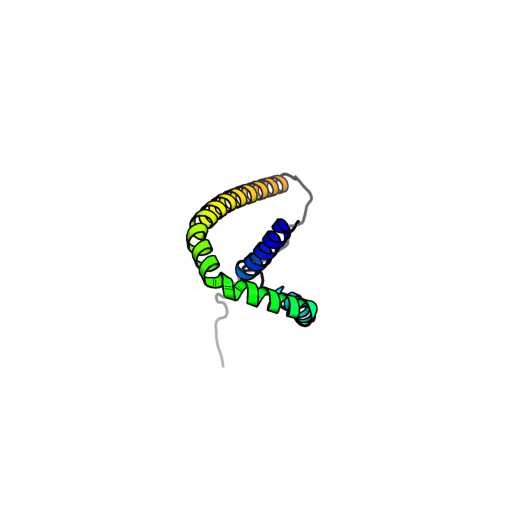 58.88 95 ALA A O 1
ATOM 713 N N . LYS A 1 96 ? 17.616 13.766 -29.241 1.00 56.88 96 LYS A N 1
ATOM 714 C CA . LYS A 1 96 ? 17.231 15.168 -29.448 1.00 56.88 96 LYS A CA 1
ATOM 715 C C . LYS A 1 96 ? 18.056 16.158 -28.616 1.00 56.88 96 LYS A C 1
ATOM 717 O O . LYS A 1 96 ? 18.135 17.320 -28.992 1.00 56.88 96 LYS A O 1
ATOM 722 N N . VAL A 1 97 ? 18.689 15.705 -27.532 1.00 53.88 97 VAL A N 1
ATOM 723 C CA . VAL A 1 97 ? 19.658 16.491 -26.743 1.00 53.88 97 VAL A CA 1
ATOM 724 C C . VAL A 1 97 ? 21.052 16.508 -27.396 1.00 53.88 97 VAL A C 1
ATOM 726 O O . VAL A 1 97 ? 21.814 17.437 -27.168 1.00 53.88 97 VAL A O 1
ATOM 729 N N . GLU A 1 98 ? 21.381 15.534 -28.250 1.00 53.38 98 GLU A N 1
ATOM 730 C CA . GLU A 1 98 ? 22.701 15.416 -28.899 1.00 53.38 98 GLU A CA 1
ATOM 731 C C . GLU A 1 98 ? 22.844 16.241 -30.201 1.00 53.38 98 GLU A C 1
ATOM 733 O O . GLU A 1 98 ? 23.927 16.299 -30.775 1.00 53.38 98 GLU A O 1
ATOM 738 N N . ASN A 1 99 ? 21.779 16.901 -30.680 1.00 47.97 99 ASN A N 1
ATOM 739 C CA . ASN A 1 99 ? 21.752 17.595 -31.982 1.00 47.97 99 ASN A CA 1
ATOM 740 C C . ASN A 1 99 ? 21.547 19.121 -31.885 1.00 47.97 99 ASN A C 1
ATOM 742 O O . ASN A 1 99 ? 20.887 19.719 -32.734 1.00 47.97 99 ASN A O 1
ATOM 746 N N . ASP A 1 100 ? 22.121 19.755 -30.861 1.00 42.50 100 ASP A N 1
ATOM 747 C CA . ASP A 1 100 ? 22.249 21.215 -30.774 1.00 42.50 100 ASP A CA 1
ATOM 748 C C . ASP A 1 100 ? 23.740 21.596 -30.893 1.00 42.50 100 ASP A C 1
ATOM 750 O O . ASP A 1 100 ? 24.509 21.409 -29.943 1.00 42.50 100 ASP A O 1
ATOM 754 N N . PRO A 1 101 ? 24.217 22.082 -32.058 1.00 47.78 101 PRO A N 1
ATOM 755 C CA . PRO A 1 101 ? 25.570 22.588 -32.172 1.00 47.78 101 PRO A CA 1
ATOM 756 C C . PRO A 1 101 ? 25.626 24.017 -31.614 1.00 47.78 101 PRO A C 1
ATOM 758 O O . PRO A 1 101 ? 25.190 24.969 -32.257 1.00 47.78 101 PRO A O 1
ATOM 761 N N . LYS A 1 102 ? 26.309 24.139 -30.468 1.00 44.88 102 LYS A N 1
ATOM 762 C CA . LYS A 1 102 ? 27.050 25.318 -29.979 1.00 44.88 102 LYS A CA 1
ATOM 763 C C . LYS A 1 102 ? 26.295 26.344 -29.116 1.00 44.88 102 LYS A C 1
ATOM 765 O O . LYS A 1 102 ? 25.742 27.329 -29.596 1.00 44.88 102 LYS A O 1
ATOM 770 N N . SER A 1 103 ? 26.502 26.233 -27.805 1.00 40.25 103 SER A N 1
ATOM 771 C CA . SER A 1 103 ? 26.957 27.361 -26.980 1.00 40.25 103 SER A CA 1
ATOM 772 C C . SER A 1 103 ? 27.847 26.834 -25.857 1.00 40.25 103 SER A C 1
ATOM 774 O O . SER A 1 103 ? 27.484 25.906 -25.141 1.00 40.25 103 SER A O 1
ATOM 776 N N . GLU A 1 104 ? 29.053 27.388 -25.805 1.00 49.38 104 GLU A N 1
ATOM 777 C CA . GLU A 1 104 ? 30.165 27.015 -24.939 1.00 49.38 104 GLU A CA 1
ATOM 778 C C . GLU A 1 104 ? 29.783 27.063 -23.455 1.00 49.38 104 GLU A C 1
ATOM 780 O O . GLU A 1 104 ? 29.361 28.098 -22.940 1.00 49.38 104 GLU A O 1
ATOM 785 N N . VAL A 1 105 ? 30.015 25.956 -22.752 1.00 43.62 105 VAL A N 1
ATOM 786 C CA . VAL A 1 105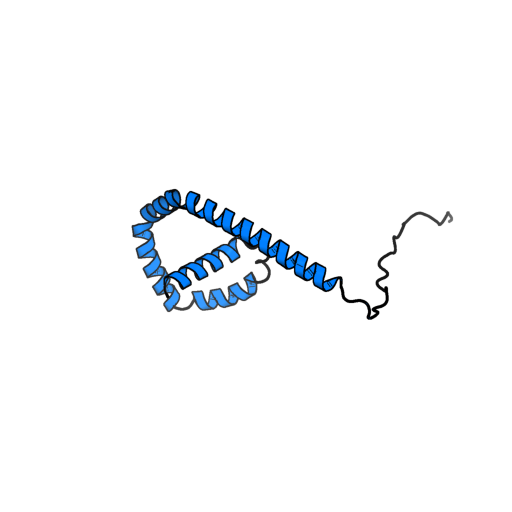 ? 30.312 25.977 -21.320 1.00 43.62 105 VAL A CA 1
ATOM 787 C C . VAL A 1 105 ? 31.711 25.372 -21.205 1.00 43.62 105 VAL A C 1
ATOM 789 O O . VAL A 1 105 ? 31.899 24.261 -21.699 1.00 43.62 105 VAL A O 1
ATOM 792 N N . PRO A 1 106 ? 32.707 26.108 -20.683 1.00 43.88 106 PRO A N 1
ATOM 793 C CA . PRO A 1 106 ? 34.083 25.633 -20.628 1.00 43.88 106 PRO A CA 1
ATOM 794 C C . PRO A 1 106 ? 34.175 24.312 -19.860 1.00 43.88 106 PRO A C 1
ATOM 796 O O . PRO A 1 106 ? 33.530 24.142 -18.822 1.00 43.88 106 PRO A O 1
ATOM 799 N N . ASP A 1 107 ? 34.989 23.400 -20.389 1.00 45.53 107 ASP A N 1
ATOM 800 C CA . ASP A 1 107 ? 35.498 22.221 -19.697 1.00 45.53 107 ASP A CA 1
ATOM 801 C C . ASP A 1 107 ? 36.272 22.664 -18.450 1.00 45.53 107 ASP A C 1
ATOM 803 O O . ASP A 1 107 ? 37.479 22.877 -18.498 1.00 45.53 107 ASP A O 1
ATOM 807 N N . ASP A 1 108 ? 35.573 22.853 -17.334 1.00 47.03 108 ASP A N 1
ATOM 808 C CA . ASP A 1 108 ? 36.208 23.117 -16.044 1.00 47.03 108 ASP A CA 1
ATOM 809 C C . ASP A 1 108 ? 35.423 22.452 -14.907 1.00 47.03 108 ASP A C 1
ATOM 811 O O . ASP A 1 108 ? 34.868 23.066 -13.997 1.00 47.03 108 ASP A O 1
ATOM 815 N N . VAL A 1 109 ? 35.390 21.124 -14.962 1.00 36.75 109 VAL A N 1
ATOM 816 C CA . VAL A 1 109 ? 35.477 20.311 -13.749 1.00 36.75 109 VAL A CA 1
ATOM 817 C C . VAL A 1 109 ? 36.692 19.416 -13.897 1.00 36.75 109 VAL A C 1
ATOM 819 O O . VAL A 1 109 ? 36.606 18.231 -14.212 1.00 36.75 109 VAL A O 1
ATOM 822 N N . VAL A 1 110 ? 37.852 20.022 -13.646 1.00 44.38 110 VAL A N 1
ATOM 823 C CA . VAL A 1 110 ? 39.013 19.320 -13.106 1.00 44.38 110 VAL A CA 1
ATOM 824 C C . VAL A 1 110 ? 38.527 18.486 -11.916 1.00 44.38 110 VAL A C 1
ATOM 826 O O . VAL A 1 110 ? 38.287 18.974 -10.815 1.00 44.38 110 VAL A O 1
ATOM 829 N N . SER A 1 111 ? 38.306 17.205 -12.161 1.00 42.25 111 SER A N 1
ATOM 830 C CA . SER A 1 111 ? 38.242 16.159 -11.145 1.00 42.25 111 SER A CA 1
ATOM 831 C C . SER A 1 111 ? 39.118 15.008 -11.607 1.00 42.25 111 SER A C 1
ATOM 833 O O . SER A 1 111 ? 38.713 13.853 -11.626 1.00 42.25 111 SER A O 1
ATOM 835 N N . ASP A 1 112 ? 40.338 15.367 -11.994 1.00 49.28 112 ASP A N 1
ATOM 836 C CA . ASP A 1 112 ? 41.492 14.520 -11.762 1.00 49.28 112 ASP A CA 1
ATOM 837 C C . ASP A 1 112 ? 42.495 15.387 -10.994 1.00 49.28 112 ASP A C 1
ATOM 839 O O . ASP A 1 112 ? 42.970 16.408 -11.494 1.00 49.28 112 ASP A O 1
ATOM 843 N N . PRO A 1 113 ? 42.681 15.084 -9.706 1.00 45.16 113 PRO A N 1
ATOM 844 C CA . PRO A 1 113 ? 43.953 14.471 -9.397 1.00 45.16 113 PRO A CA 1
ATOM 845 C C . PRO A 1 113 ? 43.729 13.099 -8.773 1.00 45.16 113 PRO A C 1
ATOM 847 O O . PRO A 1 113 ? 43.499 12.953 -7.570 1.00 45.16 113 PRO A O 1
ATOM 850 N N . ALA A 1 114 ? 43.924 12.071 -9.590 1.00 38.41 114 ALA A N 1
ATOM 851 C CA . ALA A 1 114 ? 44.874 11.019 -9.317 1.00 38.41 114 ALA A CA 1
ATOM 852 C C . ALA A 1 114 ? 45.936 11.578 -8.372 1.00 38.41 114 ALA A C 1
ATOM 854 O O . ALA A 1 114 ? 46.828 12.330 -8.756 1.00 38.41 114 ALA A O 1
ATOM 855 N N . SER A 1 115 ? 45.766 11.266 -7.096 1.00 44.00 115 SER A N 1
ATOM 856 C CA . SER A 1 115 ? 46.854 11.298 -6.145 1.00 44.00 115 SER A CA 1
ATOM 857 C C . SER A 1 115 ? 47.500 9.918 -6.246 1.00 44.00 115 SER A C 1
ATOM 859 O O . SER A 1 115 ? 46.998 8.990 -5.607 1.00 44.00 115 SER A O 1
ATOM 861 N N . PRO A 1 116 ? 48.558 9.713 -7.053 1.00 42.44 116 PRO A N 1
ATOM 862 C CA . PRO A 1 116 ? 49.502 8.666 -6.725 1.00 42.44 116 PRO A CA 1
ATOM 863 C C . PRO A 1 116 ? 50.158 9.109 -5.415 1.00 42.44 116 PRO A C 1
ATOM 865 O O . PRO A 1 116 ? 50.960 10.038 -5.388 1.00 42.44 116 PRO A O 1
ATOM 868 N N . MET A 1 117 ? 49.754 8.509 -4.295 1.00 44.69 117 MET A N 1
ATOM 869 C CA . MET A 1 117 ? 50.569 8.563 -3.082 1.00 44.69 117 MET A CA 1
ATOM 870 C C . MET A 1 117 ? 51.700 7.547 -3.238 1.00 44.69 117 MET A C 1
ATOM 872 O O . MET A 1 117 ? 51.721 6.536 -2.545 1.00 44.69 117 MET A O 1
ATOM 876 N N . ASP A 1 118 ? 52.607 7.819 -4.172 1.00 47.81 118 ASP A N 1
ATOM 877 C CA . ASP A 1 118 ? 53.913 7.182 -4.224 1.00 47.81 118 ASP A CA 1
ATOM 878 C C . ASP A 1 118 ? 54.961 8.226 -3.830 1.00 47.81 118 ASP A C 1
ATOM 880 O O . ASP A 1 118 ? 55.034 9.315 -4.395 1.00 47.81 118 ASP A O 1
ATOM 884 N N . GLU A 1 119 ? 55.691 7.870 -2.775 1.00 52.50 119 GLU A N 1
ATOM 885 C CA . GLU A 1 119 ? 57.102 8.163 -2.535 1.00 52.50 119 GLU A CA 1
ATOM 886 C C . GLU A 1 119 ? 57.722 9.415 -3.181 1.00 52.50 119 GLU A C 1
ATOM 888 O O . GLU A 1 119 ? 58.058 9.414 -4.357 1.00 52.50 119 GLU A O 1
ATOM 893 N N . GLU A 1 120 ? 58.102 10.395 -2.352 1.00 44.62 120 GLU A N 1
ATOM 894 C CA . GLU A 1 120 ? 59.508 10.825 -2.311 1.00 44.62 120 GLU A CA 1
ATOM 895 C C . GLU A 1 120 ? 59.816 11.638 -1.046 1.00 44.62 120 GLU A C 1
ATOM 897 O O . GLU A 1 120 ? 59.166 12.630 -0.719 1.00 44.62 120 GLU A O 1
ATOM 902 N N . GLY A 1 121 ? 60.845 11.199 -0.324 1.00 39.69 121 GLY A N 1
ATOM 903 C CA . GLY A 1 121 ? 61.408 11.903 0.821 1.00 39.69 121 GLY A CA 1
ATOM 904 C C . GLY A 1 121 ? 62.333 11.000 1.640 1.00 39.69 121 GLY A C 1
ATOM 905 O O . GLY A 1 121 ? 61.902 10.467 2.663 1.00 39.69 121 GLY A O 1
ATOM 906 N N . PRO A 1 122 ? 63.590 10.782 1.213 1.00 51.72 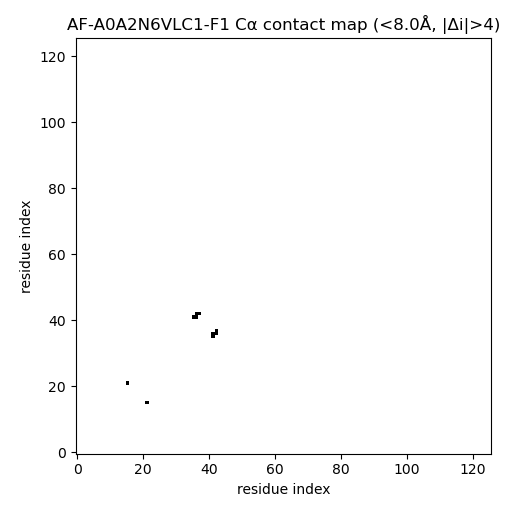122 PRO A N 1
ATOM 907 C CA . PRO A 1 122 ? 64.538 9.951 1.945 1.00 51.72 122 PRO A CA 1
ATOM 908 C C . PRO A 1 122 ? 65.054 10.678 3.203 1.00 51.72 122 PRO A C 1
ATOM 910 O O . PRO A 1 122 ? 65.577 11.774 3.074 1.00 51.72 122 PRO A O 1
ATOM 913 N N . ALA A 1 123 ? 64.893 10.026 4.371 1.00 52.25 123 ALA A N 1
ATOM 914 C CA . ALA A 1 123 ? 65.756 9.895 5.577 1.00 52.25 123 ALA A CA 1
ATOM 915 C C . ALA A 1 123 ? 66.651 11.081 6.072 1.00 52.25 123 ALA A C 1
ATOM 917 O O . ALA A 1 123 ? 66.888 12.050 5.371 1.00 52.25 123 ALA A O 1
ATOM 918 N N . PRO A 1 124 ? 67.412 10.950 7.181 1.00 53.12 124 PRO A N 1
ATOM 919 C CA . PRO A 1 124 ? 67.147 10.511 8.558 1.00 53.12 124 PRO A CA 1
ATOM 920 C C . PRO A 1 124 ? 67.578 11.609 9.582 1.00 53.12 124 PRO A C 1
ATOM 922 O O . PRO A 1 124 ? 67.925 12.723 9.205 1.00 53.12 124 PRO A O 1
ATOM 925 N N . THR A 1 125 ? 67.710 11.226 10.864 1.00 51.25 125 THR A N 1
ATOM 926 C CA . THR A 1 125 ? 68.472 11.886 11.964 1.00 51.25 125 THR A CA 1
ATOM 927 C C . THR A 1 125 ? 67.692 12.929 12.784 1.00 51.25 125 THR A C 1
ATOM 929 O O . THR A 1 125 ? 66.957 13.727 12.227 1.00 51.25 125 THR A O 1
ATOM 932 N N . LYS A 1 126 ? 67.769 12.986 14.117 1.00 44.53 126 LYS A N 1
ATOM 933 C CA . LYS A 1 126 ? 68.652 12.369 15.116 1.00 44.53 126 LYS A CA 1
ATOM 934 C C . LYS A 1 126 ? 67.923 12.343 16.463 1.00 44.53 126 LYS A C 1
ATOM 936 O O . LYS A 1 126 ? 67.109 13.266 16.682 1.00 44.53 126 LYS A O 1
#